Protein AF-A0A5K0VTX3-F1 (afdb_monomer)

pLDDT: mean 84.13, std 9.71, range [50.62, 92.0]

Organism: NCBI:txid210225

Radius of gyration: 16.26 Å; Cα contacts (8 Å, |Δi|>4): 25;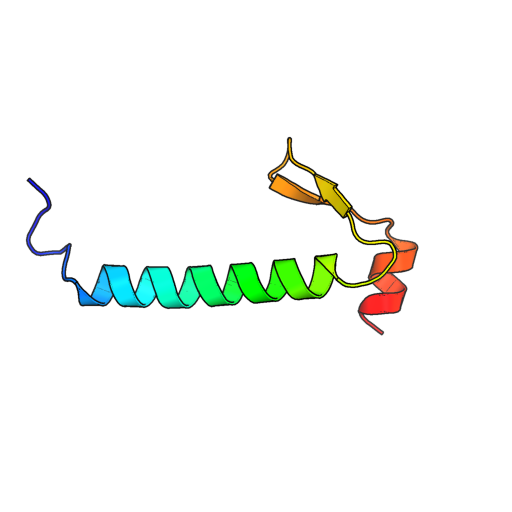 chains: 1; bounding box: 33×15×47 Å

Secondary structure (DSSP, 8-state):
---TT--HHHHHHHHHHHHHHHHHHHHHTTSTT-EEETTTTEEE--HHHHHHHH-

Structure (mmCIF, N/CA/C/O backbone):
data_AF-A0A5K0VTX3-F1
#
_entry.id   AF-A0A5K0VTX3-F1
#
loop_
_atom_site.group_PDB
_atom_site.id
_atom_site.type_symbol
_atom_site.label_atom_id
_atom_site.label_alt_id
_atom_site.label_comp_id
_atom_site.label_asym_id
_atom_site.label_entity_id
_atom_site.label_seq_id
_atom_site.pdbx_PDB_ins_code
_atom_site.Cartn_x
_atom_site.Cartn_y
_atom_site.Cartn_z
_atom_site.occupancy
_atom_site.B_iso_or_equiv
_atom_site.auth_seq_id
_atom_site.auth_comp_id
_atom_site.auth_asym_id
_atom_site.auth_atom_id
_atom_site.pdbx_PDB_model_num
ATOM 1 N N . MET A 1 1 ? 12.156 3.076 -30.534 1.00 50.62 1 MET A N 1
ATOM 2 C CA . MET A 1 1 ? 13.427 2.475 -30.074 1.00 50.62 1 MET A CA 1
ATOM 3 C C . MET A 1 1 ? 13.822 3.198 -28.794 1.00 50.62 1 MET A C 1
ATOM 5 O O . MET A 1 1 ? 13.976 4.412 -28.835 1.00 50.62 1 MET A O 1
ATOM 9 N N . PHE A 1 2 ? 13.830 2.522 -27.643 1.00 58.94 2 PHE A N 1
ATOM 10 C CA . PHE A 1 2 ? 14.126 3.176 -26.362 1.00 58.94 2 PHE A CA 1
ATOM 11 C C . PHE A 1 2 ? 15.589 3.649 -26.354 1.00 58.94 2 PHE A C 1
ATOM 13 O O . PHE A 1 2 ? 16.483 2.876 -26.688 1.00 58.94 2 PHE A O 1
ATOM 20 N N . GLY A 1 3 ? 15.822 4.931 -26.052 1.00 59.59 3 GLY A N 1
ATOM 21 C CA . GLY A 1 3 ? 17.151 5.546 -26.128 1.00 59.59 3 GLY A CA 1
ATOM 22 C C . GLY A 1 3 ? 18.144 5.007 -25.083 1.00 59.59 3 GLY A C 1
ATOM 23 O O . GLY A 1 3 ? 17.727 4.353 -24.125 1.00 59.59 3 GLY A O 1
ATOM 24 N N . PRO A 1 4 ? 19.449 5.319 -25.214 1.00 59.44 4 PRO A N 1
ATOM 25 C CA . PRO A 1 4 ? 20.542 4.832 -24.349 1.00 59.44 4 PRO A CA 1
ATOM 26 C C . PRO A 1 4 ? 20.362 5.104 -22.839 1.00 59.44 4 PRO A C 1
ATOM 28 O O . PRO A 1 4 ? 21.059 4.539 -21.996 1.00 59.44 4 PRO A O 1
ATOM 31 N N . GLN A 1 5 ? 19.397 5.947 -22.484 1.00 58.50 5 GLN A N 1
ATOM 32 C CA . GLN A 1 5 ? 18.903 6.225 -21.141 1.00 58.50 5 GLN A CA 1
ATOM 33 C C . GLN A 1 5 ? 18.039 5.109 -20.520 1.00 58.50 5 GLN A C 1
ATOM 35 O O . GLN A 1 5 ? 17.809 5.154 -19.311 1.00 58.50 5 GLN A O 1
ATOM 40 N N . PHE A 1 6 ? 17.580 4.116 -21.289 1.00 62.97 6 PHE A N 1
ATOM 41 C CA . PHE A 1 6 ? 16.782 2.974 -20.820 1.00 62.97 6 PHE A CA 1
ATOM 42 C C . PHE A 1 6 ? 17.692 1.802 -20.414 1.00 62.97 6 PHE A C 1
ATOM 44 O O . PHE A 1 6 ? 17.593 0.685 -20.915 1.00 62.97 6 PHE A O 1
ATOM 51 N N . LYS A 1 7 ? 18.648 2.075 -19.517 1.00 75.38 7 LYS A N 1
ATOM 52 C CA . LYS A 1 7 ? 19.525 1.038 -18.961 1.00 75.38 7 LYS A CA 1
ATOM 53 C C . LYS A 1 7 ? 18.722 0.136 -18.027 1.00 75.38 7 LYS A C 1
ATOM 55 O O . LYS A 1 7 ? 17.922 0.622 -17.228 1.00 75.38 7 LYS A O 1
ATOM 60 N N . VAL A 1 8 ? 19.000 -1.167 -18.079 1.00 79.75 8 VAL A N 1
ATOM 61 C CA . VAL A 1 8 ? 18.416 -2.208 -17.210 1.00 79.75 8 VAL A CA 1
ATOM 62 C C . VAL A 1 8 ? 18.423 -1.803 -15.730 1.00 79.75 8 VAL A C 1
ATOM 64 O O . VAL A 1 8 ? 17.486 -2.106 -15.000 1.00 79.75 8 VAL A O 1
ATOM 67 N N . GLU A 1 9 ? 19.435 -1.060 -15.285 1.00 81.38 9 GLU A N 1
ATOM 68 C CA . GLU A 1 9 ? 19.529 -0.527 -13.922 1.00 81.38 9 GLU A CA 1
ATOM 69 C C . GLU A 1 9 ? 18.401 0.444 -13.556 1.00 81.38 9 GLU A C 1
ATOM 71 O O . GLU A 1 9 ? 17.873 0.360 -12.453 1.00 81.38 9 GLU A O 1
ATOM 76 N N . LYS A 1 10 ? 17.963 1.326 -14.466 1.00 80.38 10 LYS A N 1
ATOM 77 C CA . LYS A 1 10 ? 16.821 2.217 -14.197 1.00 80.38 10 LYS A CA 1
ATOM 78 C C . LYS A 1 10 ? 15.519 1.436 -14.059 1.00 80.38 10 LYS A C 1
ATOM 80 O O . LYS A 1 10 ? 14.722 1.751 -13.180 1.00 80.38 10 LYS A O 1
ATOM 85 N N . ILE A 1 11 ? 15.330 0.401 -14.880 1.00 83.25 11 ILE A N 1
ATOM 86 C CA . ILE A 1 11 ? 14.182 -0.510 -14.764 1.00 83.25 11 ILE A CA 1
ATOM 87 C C . ILE A 1 11 ? 14.231 -1.233 -13.413 1.00 83.25 11 ILE A C 1
ATOM 89 O O . ILE A 1 11 ? 13.239 -1.245 -12.691 1.00 83.25 11 ILE A O 1
ATOM 93 N N . LYS A 1 12 ? 15.396 -1.774 -13.030 1.00 84.50 12 LYS A N 1
ATOM 94 C CA . LYS A 1 12 ? 15.596 -2.440 -11.733 1.00 84.50 12 LYS A CA 1
ATOM 95 C C . LYS A 1 12 ? 15.330 -1.500 -10.556 1.00 84.50 12 LYS A C 1
ATOM 97 O O . LYS A 1 12 ? 14.644 -1.892 -9.617 1.00 84.50 12 LYS A O 1
ATOM 102 N N . ASN A 1 13 ? 15.819 -0.262 -10.615 1.00 84.94 13 ASN A N 1
ATOM 103 C CA . ASN A 1 13 ? 15.599 0.735 -9.568 1.00 84.94 13 ASN A CA 1
ATOM 104 C C . ASN A 1 13 ? 14.122 1.126 -9.462 1.00 84.94 13 ASN A C 1
ATOM 106 O O . ASN A 1 13 ? 13.584 1.169 -8.357 1.00 84.94 13 ASN A O 1
ATOM 110 N N . LYS A 1 14 ? 13.442 1.339 -10.597 1.00 86.31 14 LYS A N 1
ATOM 111 C CA . LYS A 1 14 ? 12.002 1.622 -10.613 1.00 86.31 14 LYS A CA 1
ATOM 112 C C . LYS A 1 14 ? 11.206 0.450 -10.046 1.00 86.31 14 LYS A C 1
ATOM 114 O O . LYS A 1 14 ? 10.366 0.667 -9.184 1.00 86.31 14 LYS A O 1
ATOM 119 N N . LEU A 1 15 ? 11.527 -0.780 -10.447 1.00 86.56 15 LEU A N 1
ATOM 120 C CA . LEU A 1 15 ? 10.892 -1.988 -9.922 1.00 86.56 15 LEU A CA 1
ATOM 121 C C . LEU A 1 15 ? 11.109 -2.137 -8.412 1.00 86.56 15 LEU A C 1
ATOM 123 O O . LEU A 1 15 ? 10.175 -2.485 -7.697 1.00 86.56 15 LEU A O 1
ATOM 127 N N . LYS A 1 16 ? 12.319 -1.853 -7.913 1.00 87.62 16 LYS A N 1
ATOM 128 C CA . LYS A 1 16 ? 12.624 -1.893 -6.477 1.00 87.62 16 LYS A CA 1
ATOM 129 C C . LYS A 1 16 ? 11.773 -0.888 -5.696 1.00 87.62 16 LYS A C 1
ATOM 131 O O . LYS A 1 16 ? 11.201 -1.269 -4.681 1.00 87.62 16 LYS A O 1
ATOM 136 N N . SER A 1 17 ? 11.666 0.349 -6.187 1.00 83.44 17 SER A N 1
ATOM 137 C CA . SER A 1 17 ? 10.812 1.385 -5.587 1.00 83.44 17 SER A CA 1
ATOM 138 C C . SER A 1 17 ? 9.344 0.971 -5.606 1.00 83.44 17 SER A C 1
ATOM 140 O O . SER A 1 17 ? 8.719 0.901 -4.560 1.00 83.44 17 SER A O 1
ATOM 142 N N . THR A 1 18 ? 8.818 0.582 -6.770 1.00 84.75 18 THR A N 1
ATOM 143 C CA . THR A 1 18 ? 7.414 0.177 -6.915 1.00 84.75 18 THR A CA 1
ATOM 144 C C . THR A 1 18 ? 7.073 -1.043 -6.061 1.00 84.75 18 THR A C 1
ATOM 146 O O . THR A 1 18 ? 5.969 -1.140 -5.539 1.00 84.75 18 THR A O 1
ATOM 149 N N . LYS A 1 19 ? 8.019 -1.970 -5.866 1.00 89.44 19 LYS A N 1
ATOM 150 C CA . LYS A 1 19 ? 7.834 -3.107 -4.959 1.00 89.44 19 LYS A CA 1
ATOM 151 C C . LYS A 1 19 ? 7.772 -2.672 -3.493 1.00 89.44 19 LYS A C 1
ATOM 153 O O . LYS A 1 19 ? 7.023 -3.274 -2.730 1.00 89.44 19 LYS A O 1
ATOM 158 N N . ALA A 1 20 ? 8.553 -1.667 -3.097 1.00 88.19 20 ALA A N 1
ATOM 159 C CA . ALA A 1 20 ? 8.486 -1.107 -1.751 1.00 88.19 20 ALA A CA 1
ATOM 160 C C . ALA A 1 20 ? 7.122 -0.446 -1.509 1.00 88.19 20 ALA A C 1
ATOM 162 O O . ALA A 1 20 ? 6.453 -0.811 -0.548 1.00 88.19 20 ALA A O 1
ATOM 163 N N . ASP A 1 21 ? 6.675 0.406 -2.435 1.00 85.62 21 ASP A N 1
ATOM 164 C CA . ASP A 1 21 ? 5.367 1.073 -2.361 1.00 85.62 21 ASP A CA 1
ATOM 165 C C . ASP A 1 21 ? 4.223 0.044 -2.305 1.00 85.62 21 ASP A C 1
ATOM 167 O O . ASP A 1 21 ? 3.353 0.110 -1.440 1.00 85.62 21 ASP A O 1
ATOM 171 N N . TYR A 1 22 ? 4.280 -0.988 -3.155 1.00 88.06 22 TYR A N 1
ATOM 172 C CA . TYR A 1 22 ? 3.317 -2.092 -3.140 1.00 88.06 22 TYR A CA 1
ATOM 173 C C . TYR A 1 22 ? 3.293 -2.838 -1.802 1.00 88.06 22 TYR A C 1
ATOM 175 O O . TYR A 1 22 ? 2.222 -3.166 -1.297 1.00 88.06 22 TYR A O 1
ATOM 183 N N . ASN A 1 23 ? 4.460 -3.123 -1.217 1.00 89.81 23 ASN A N 1
ATOM 184 C CA . ASN A 1 23 ? 4.529 -3.813 0.068 1.00 89.81 23 ASN A CA 1
ATOM 185 C C . ASN A 1 23 ? 3.909 -2.977 1.192 1.00 89.81 23 ASN A C 1
ATOM 187 O O . ASN A 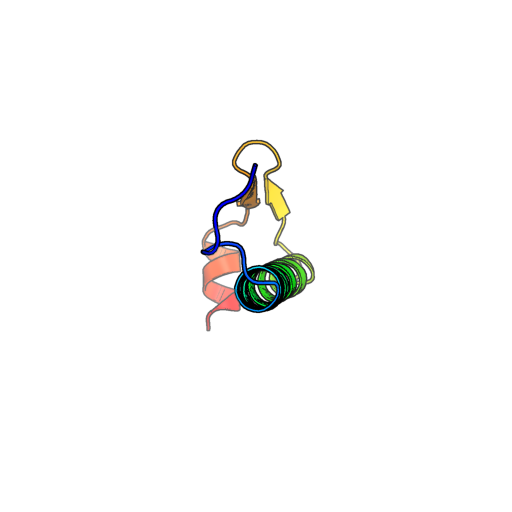1 23 ? 3.223 -3.548 2.034 1.00 89.81 23 ASN A O 1
ATOM 191 N N . VAL A 1 24 ? 4.114 -1.657 1.182 1.00 88.81 24 VAL A N 1
ATOM 192 C CA . VAL A 1 24 ? 3.492 -0.738 2.146 1.00 88.81 24 VAL A CA 1
ATOM 193 C C . VAL A 1 24 ? 1.973 -0.766 1.995 1.00 88.81 24 VAL A C 1
ATOM 195 O O . VAL A 1 24 ? 1.277 -1.043 2.968 1.00 88.81 24 VAL A O 1
ATOM 198 N N . CYS A 1 25 ? 1.448 -0.592 0.777 1.00 87.81 25 CYS A N 1
ATOM 199 C CA . CYS A 1 25 ? 0.006 -0.690 0.532 1.00 87.81 25 CYS A CA 1
ATOM 200 C C . CYS A 1 25 ? -0.552 -2.051 0.964 1.00 87.81 25 CYS A C 1
ATOM 202 O O . CYS A 1 25 ? -1.600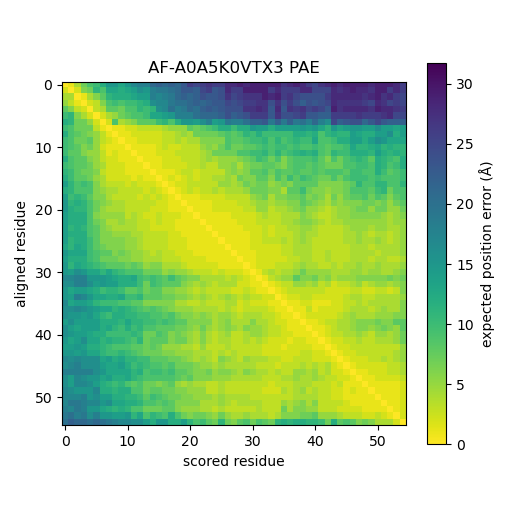 -2.118 1.594 1.00 87.81 25 CYS A O 1
ATOM 204 N N . ARG A 1 26 ? 0.164 -3.145 0.684 1.00 89.06 26 ARG A N 1
ATOM 205 C CA . ARG A 1 26 ? -0.249 -4.496 1.076 1.00 89.06 26 ARG A CA 1
ATOM 206 C C . ARG A 1 26 ? -0.291 -4.684 2.593 1.00 89.06 26 ARG A C 1
ATOM 208 O O . ARG A 1 26 ? -1.159 -5.402 3.071 1.00 89.06 26 ARG A O 1
ATOM 215 N N . GLN A 1 27 ? 0.647 -4.095 3.333 1.00 89.88 27 GLN A N 1
ATOM 216 C CA . GLN A 1 27 ? 0.648 -4.139 4.797 1.00 89.88 27 GLN A CA 1
ATOM 217 C C . GLN A 1 27 ? -0.527 -3.352 5.371 1.00 89.88 27 GLN A C 1
ATOM 219 O O . GLN A 1 27 ? -1.237 -3.877 6.217 1.00 89.88 27 GLN A O 1
ATOM 224 N N . ILE A 1 28 ? -0.768 -2.146 4.854 1.00 89.44 28 ILE A N 1
ATOM 225 C CA . ILE A 1 28 ? -1.896 -1.304 5.265 1.00 89.44 28 ILE A CA 1
ATOM 226 C C . ILE A 1 28 ? -3.227 -2.025 5.005 1.00 89.44 28 ILE A C 1
ATOM 228 O O . ILE A 1 28 ? -4.050 -2.136 5.902 1.00 89.44 28 ILE A O 1
ATOM 232 N N . LEU A 1 29 ? -3.399 -2.614 3.817 1.00 89.81 29 LEU A N 1
ATOM 233 C CA . LEU A 1 29 ? -4.596 -3.386 3.454 1.00 89.81 29 LEU A CA 1
ATOM 234 C C . LEU A 1 29 ? -4.752 -4.711 4.221 1.00 89.81 29 LEU A C 1
ATOM 236 O O . LEU A 1 29 ? -5.805 -5.337 4.144 1.00 89.81 29 LEU A O 1
ATOM 240 N N . ALA A 1 30 ? -3.713 -5.182 4.915 1.00 89.00 30 ALA A N 1
ATOM 241 C CA . ALA A 1 30 ? -3.811 -6.351 5.786 1.00 89.00 30 ALA A CA 1
ATOM 242 C C . ALA A 1 30 ? -4.338 -5.994 7.187 1.00 89.00 30 ALA A C 1
ATOM 244 O O . ALA A 1 30 ? -4.693 -6.895 7.949 1.00 89.00 30 ALA A O 1
ATOM 245 N N . THR A 1 31 ? -4.390 -4.706 7.528 1.00 87.62 31 THR A N 1
ATOM 246 C CA . THR A 1 31 ? -4.961 -4.212 8.780 1.00 87.62 31 THR A CA 1
ATOM 247 C C . THR A 1 31 ? -6.486 -4.164 8.674 1.00 87.62 31 THR A C 1
ATOM 249 O O . THR A 1 31 ? -7.047 -3.757 7.657 1.00 87.62 31 THR A O 1
ATOM 252 N N . SER A 1 32 ? -7.181 -4.582 9.735 1.00 83.88 32 SER A N 1
ATOM 253 C CA . SER A 1 32 ? -8.646 -4.515 9.792 1.00 83.88 32 SER A CA 1
ATOM 254 C C . SER A 1 32 ? -9.129 -3.068 9.661 1.00 83.88 32 SER A C 1
ATOM 256 O O . SER A 1 32 ? -8.581 -2.180 10.305 1.00 83.88 32 SER A O 1
ATOM 258 N N . GLY A 1 33 ? -10.162 -2.838 8.848 1.00 84.81 33 GLY A N 1
ATOM 259 C CA . GLY A 1 33 ? -10.740 -1.506 8.619 1.00 84.81 33 GLY A CA 1
ATOM 260 C C . GLY A 1 33 ? -10.132 -0.727 7.449 1.00 84.81 33 GLY A C 1
ATOM 261 O O . GLY A 1 33 ? -10.629 0.346 7.125 1.00 84.81 33 GLY A O 1
ATOM 262 N N . PHE A 1 34 ? -9.118 -1.276 6.775 1.00 90.06 34 PHE A N 1
ATOM 263 C CA . PHE A 1 34 ? -8.539 -0.692 5.568 1.00 90.06 34 PHE A CA 1
ATOM 264 C C . PHE A 1 34 ? -9.073 -1.383 4.313 1.00 90.06 34 PHE A C 1
ATOM 266 O O . PHE A 1 34 ? -8.964 -2.600 4.152 1.00 90.06 34 PHE A O 1
ATOM 273 N N . GLY A 1 35 ? -9.633 -0.590 3.408 1.00 90.50 35 GLY A N 1
ATOM 274 C CA . GLY A 1 35 ? -10.095 -0.994 2.089 1.00 90.50 35 GLY A CA 1
ATOM 275 C C . GLY A 1 35 ? -9.212 -0.444 0.971 1.00 90.50 35 GLY A C 1
ATOM 276 O O . GLY A 1 35 ? -8.314 0.375 1.177 1.00 90.50 35 GLY A O 1
ATOM 277 N N . TRP A 1 36 ? -9.470 -0.909 -0.248 1.00 91.56 36 TRP A N 1
ATOM 278 C CA . TRP A 1 36 ? -8.862 -0.372 -1.462 1.00 91.56 36 TRP A CA 1
ATOM 279 C C . TRP A 1 36 ? -9.952 0.196 -2.361 1.00 91.56 36 TRP A C 1
ATOM 281 O O . TRP A 1 36 ? -10.870 -0.535 -2.732 1.00 91.56 36 TRP A O 1
ATOM 291 N N . ASP A 1 37 ? -9.819 1.461 -2.753 1.00 91.00 37 ASP A N 1
ATOM 292 C CA . ASP A 1 37 ? -10.678 2.089 -3.749 1.00 91.00 37 ASP A CA 1
ATOM 293 C C . ASP A 1 37 ? -10.127 1.813 -5.163 1.00 91.00 37 ASP A C 1
ATOM 295 O O . ASP A 1 37 ? -9.089 2.364 -5.551 1.00 91.00 37 ASP A O 1
ATOM 299 N N . PRO A 1 38 ? -10.799 0.976 -5.978 1.00 88.00 38 PRO A N 1
ATOM 300 C CA . PRO A 1 38 ? -10.361 0.683 -7.337 1.00 88.00 38 PRO A CA 1
ATOM 301 C C . PRO A 1 38 ? -10.570 1.852 -8.315 1.00 88.00 38 PRO A C 1
ATOM 303 O O . PRO A 1 38 ? -9.956 1.842 -9.383 1.00 88.00 38 PRO A O 1
ATOM 306 N N . ILE A 1 39 ? -11.419 2.833 -7.984 1.00 91.00 39 ILE A N 1
ATOM 307 C CA . ILE A 1 39 ? -11.719 3.999 -8.826 1.00 91.00 39 ILE A CA 1
ATOM 308 C C . ILE A 1 39 ? -10.590 5.016 -8.702 1.00 91.00 39 ILE A C 1
ATOM 310 O O . ILE A 1 39 ? -10.000 5.409 -9.709 1.00 91.00 39 ILE A O 1
ATOM 314 N N . ASN A 1 40 ? -10.261 5.407 -7.470 1.00 88.12 40 ASN A N 1
ATOM 315 C CA . ASN A 1 40 ? -9.198 6.376 -7.205 1.00 88.12 40 ASN A CA 1
ATOM 316 C C . ASN A 1 40 ? -7.807 5.733 -7.077 1.00 88.12 40 ASN A C 1
ATOM 318 O O . ASN A 1 40 ? -6.806 6.446 -7.043 1.00 88.12 40 ASN A O 1
ATOM 322 N N . GLN A 1 41 ? -7.733 4.396 -7.062 1.00 8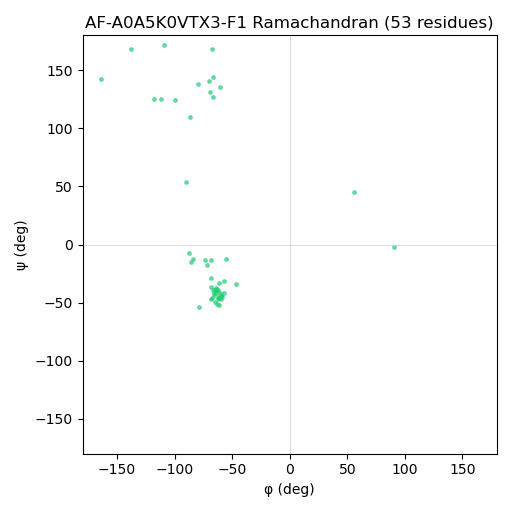6.62 41 GLN A N 1
ATOM 323 C CA . GLN A 1 41 ? -6.498 3.618 -6.917 1.00 86.62 41 GLN A CA 1
ATOM 324 C C . GLN A 1 41 ? -5.718 3.996 -5.648 1.00 86.62 41 GLN A C 1
ATOM 326 O O . GLN A 1 41 ? -4.498 4.182 -5.683 1.00 86.62 41 GLN A O 1
ATOM 331 N N . CYS A 1 42 ? -6.426 4.116 -4.525 1.00 87.75 42 CYS A N 1
ATOM 332 C CA . CYS A 1 42 ? -5.852 4.464 -3.231 1.00 87.75 42 CYS A CA 1
ATOM 333 C C . CYS A 1 42 ? -6.444 3.621 -2.097 1.00 87.75 42 CYS A C 1
ATOM 335 O O . CYS A 1 42 ? -7.435 2.914 -2.266 1.00 87.75 42 CYS A O 1
ATOM 337 N N . VAL A 1 43 ? -5.810 3.693 -0.927 1.00 88.19 43 VAL A N 1
ATOM 338 C CA . VAL A 1 43 ? -6.356 3.112 0.302 1.00 88.19 43 VAL A CA 1
ATOM 339 C C . VAL A 1 43 ? -7.583 3.922 0.715 1.00 88.19 43 VAL A C 1
ATOM 341 O O . VAL A 1 43 ? -7.515 5.150 0.750 1.00 88.19 43 VAL A O 1
ATOM 344 N N . ASP A 1 44 ? -8.676 3.226 1.008 1.00 92.00 44 ASP A N 1
ATOM 345 C CA . ASP A 1 44 ? -9.927 3.790 1.510 1.00 92.00 44 ASP A CA 1
ATOM 346 C C . ASP A 1 44 ? -10.131 3.341 2.954 1.00 92.00 44 ASP A C 1
ATOM 348 O O . ASP A 1 44 ? -10.028 2.154 3.265 1.00 92.00 44 ASP A O 1
ATOM 352 N N . VAL A 1 45 ? -10.323 4.295 3.855 1.00 91.88 45 VAL A N 1
ATOM 353 C CA . VAL A 1 45 ? -10.327 4.056 5.298 1.00 91.88 45 VAL A CA 1
ATOM 354 C C . VAL A 1 45 ? -10.947 5.252 6.007 1.00 91.88 45 VAL A C 1
ATOM 356 O O . VAL A 1 45 ? -10.735 6.404 5.625 1.00 91.88 45 VAL A O 1
ATOM 359 N N . GLU A 1 46 ? -11.714 4.981 7.058 1.00 91.62 46 GLU A N 1
ATOM 360 C CA . GLU A 1 46 ? -12.287 6.029 7.896 1.00 91.62 46 GLU A CA 1
ATOM 361 C C . GLU A 1 46 ? -11.187 6.779 8.662 1.00 91.62 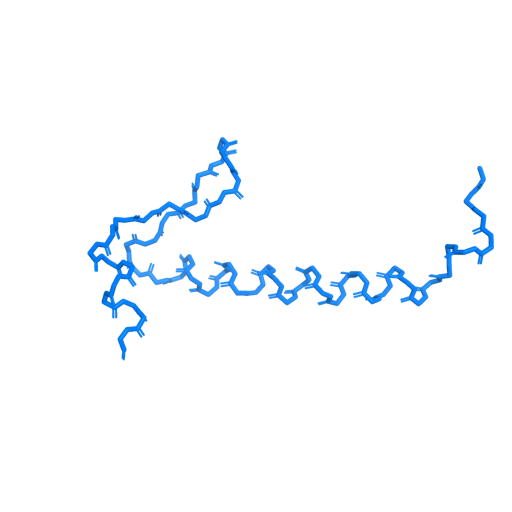46 GLU A C 1
ATOM 363 O O . GLU A 1 46 ? -10.201 6.192 9.112 1.00 91.62 46 GLU A O 1
ATOM 368 N N . ASN A 1 47 ? -11.360 8.091 8.849 1.00 89.50 47 ASN A N 1
ATOM 369 C CA . ASN A 1 47 ? -10.359 8.931 9.520 1.00 89.50 47 ASN A CA 1
ATOM 370 C C . ASN A 1 47 ? -10.025 8.442 10.942 1.00 89.50 47 ASN A C 1
ATOM 372 O O . ASN A 1 47 ? -8.893 8.599 11.391 1.00 89.50 47 ASN A O 1
ATOM 376 N N . GLU A 1 48 ? -10.994 7.845 11.635 1.00 90.31 48 GLU A N 1
ATOM 377 C CA . GLU A 1 48 ? -10.844 7.310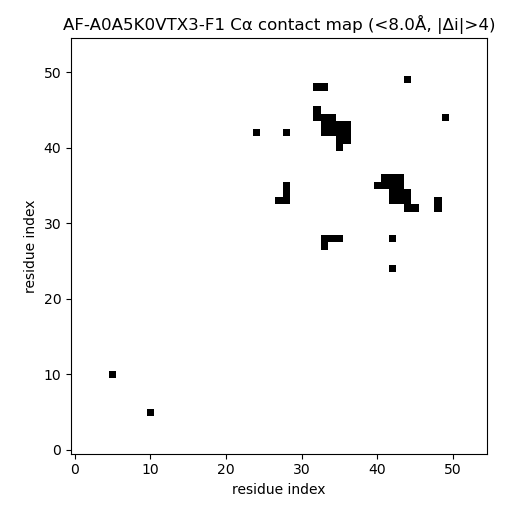 12.992 1.00 90.31 48 GLU A CA 1
ATOM 378 C C . GLU A 1 48 ? -9.926 6.078 13.012 1.00 90.31 48 GLU A C 1
ATOM 380 O O . GLU A 1 48 ? -8.971 6.035 13.786 1.00 90.31 48 GLU A O 1
ATOM 385 N N . VAL A 1 49 ? -10.137 5.135 12.086 1.00 88.75 49 VAL A N 1
ATOM 386 C CA . VAL A 1 49 ? -9.290 3.942 11.908 1.00 88.75 49 VAL A CA 1
ATOM 387 C C . VAL A 1 49 ? -7.876 4.332 11.465 1.00 88.75 49 VAL A C 1
ATOM 389 O O . VAL A 1 49 ? -6.887 3.764 11.931 1.00 88.75 49 VAL A O 1
ATOM 392 N N . TRP A 1 50 ? -7.756 5.339 10.592 1.00 89.44 50 TRP A N 1
ATOM 393 C CA . TRP A 1 50 ? -6.459 5.875 10.170 1.00 89.44 50 TRP A CA 1
ATOM 394 C C . TRP A 1 50 ? -5.686 6.511 11.333 1.00 89.44 50 TRP A C 1
ATOM 396 O O . TRP A 1 50 ? -4.478 6.304 11.454 1.00 89.44 50 TRP A O 1
ATOM 406 N N . ALA A 1 51 ? -6.372 7.266 12.197 1.00 88.81 51 ALA A N 1
ATOM 407 C CA . ALA A 1 51 ? -5.771 7.888 13.373 1.00 88.81 51 ALA A CA 1
ATOM 408 C C . ALA A 1 51 ? -5.294 6.847 14.399 1.00 88.81 51 ALA A C 1
ATOM 410 O O . ALA A 1 51 ? -4.189 6.988 14.919 1.00 88.81 51 ALA A O 1
ATOM 411 N N . GLU A 1 52 ? -6.075 5.790 14.640 1.00 90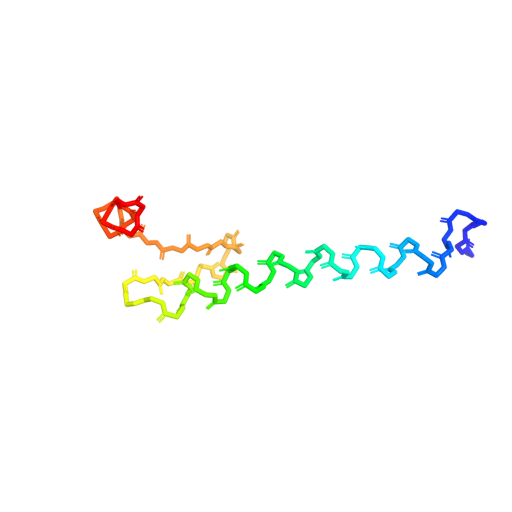.19 52 GLU A N 1
ATOM 412 C CA . GLU A 1 52 ? -5.688 4.683 15.527 1.00 90.19 52 GLU A CA 1
ATOM 413 C C . GLU A 1 52 ? -4.460 3.923 15.000 1.00 90.19 52 GLU A C 1
ATOM 415 O O . GLU A 1 52 ? -3.570 3.577 15.770 1.00 90.19 52 GLU A O 1
ATOM 420 N N . TYR A 1 53 ? -4.366 3.710 13.684 1.00 85.75 53 TYR A N 1
ATOM 421 C CA . TYR A 1 53 ? -3.236 3.008 13.066 1.00 85.75 53 TYR A CA 1
ATOM 422 C C . TYR A 1 53 ? -1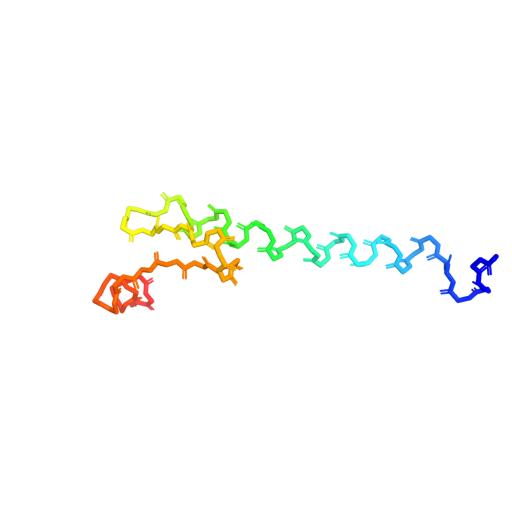.901 3.774 13.129 1.00 85.75 53 TYR A C 1
ATOM 424 O O . TYR A 1 53 ? -0.839 3.153 13.109 1.00 85.75 53 TYR A O 1
ATOM 432 N N . ILE A 1 54 ? -1.937 5.112 13.150 1.00 87.38 54 ILE A N 1
ATOM 433 C CA . ILE A 1 54 ? -0.735 5.973 13.162 1.00 87.38 54 ILE A CA 1
ATOM 434 C C . ILE A 1 54 ? -0.193 6.220 14.579 1.00 87.38 54 ILE A C 1
ATOM 436 O O . ILE A 1 54 ? 0.939 6.693 14.720 1.00 87.38 54 ILE A O 1
ATOM 440 N N . GLN A 1 55 ? -0.988 5.927 15.608 1.00 7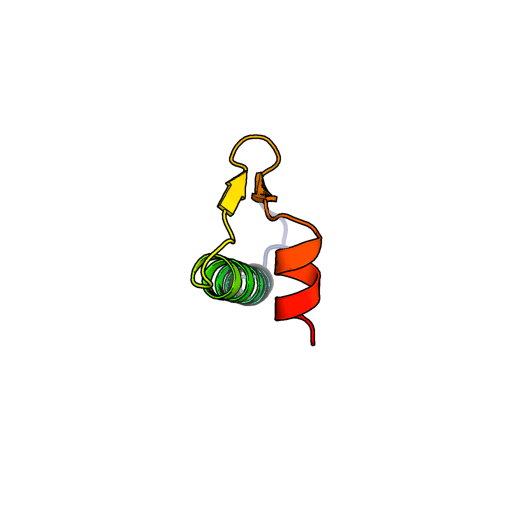9.12 55 GLN A N 1
ATOM 441 C CA . GLN A 1 55 ? -0.631 6.143 17.009 1.00 79.12 55 GLN A CA 1
ATOM 442 C C . GLN A 1 55 ? 0.499 5.218 17.486 1.00 79.12 55 GLN A C 1
ATOM 444 O O . GLN A 1 55 ? 1.351 5.718 18.258 1.00 79.12 55 GLN A O 1
#

Solvent-accessible surface area (backbone atoms only — not comparable to full-atom values): 3428 Å² total; per-residue (Å²): 131,86,56,94,84,73,42,70,64,59,55,51,52,49,50,53,51,54,49,50,56,49,51,52,53,53,54,52,50,69,39,90,77,39,42,73,36,83,87,81,71,42,82,38,61,54,72,66,61,54,52,64,74,73,107

Sequence (55 aa):
MFGPQFKVEKIKNKLKSTKADYNVCRQILATSGFGWDPINQCVDVENEVWAEYIQ

Nearest PDB structures (foldseek):
  8xme-assembly1_C  TM=5.480E-01  e=2.967E+00  Arabidopsis thaliana
  8him-assembly1_C  TM=4.652E-01  e=5.580E+00  Brassica oleracea

Foldseek 3Di:
DDDPVPDPVVVVVVVVVVVVVVVVQVVQCVDPQWDADPVVRDIDGDPVVVVVVVD

InterPro domains:
  IPR024752 Myb/SANT-like domain [PF12776] (3-53)

Mean predicted aligned error: 7.75 Å